Protein AF-A0A661TQT1-F1 (afdb_monomer)

Mean predicted aligned error: 12.18 Å

Solvent-accessible surface area (backbone atoms only — not comparable to full-atom values): 7535 Å² total; per-residue (Å²): 136,82,81,74,80,71,76,73,75,77,73,76,51,72,66,58,52,53,52,52,50,52,53,53,36,49,49,52,26,50,55,35,48,53,51,45,55,54,30,52,76,70,71,40,92,71,76,43,64,62,36,32,54,32,45,42,55,42,46,62,77,39,40,74,59,47,64,73,70,43,56,70,72,59,39,54,52,40,54,52,25,41,69,41,82,50,56,68,38,38,52,54,31,48,51,54,52,48,54,53,36,46,76,69,48,75,65,51,76,66,82,76,64,69,75,82,61,66,55,66,55,48,36,64,73,70,68,70,119

Foldseek 3Di:
DDDPPPPPPPPPPPVVVLLVVLVVLLVQLVVLVVVQVVCVVVVHDDFCVSNLVSLVVSCVSCVVVCCVPDDPVVSVQLVVLSPDRDPVSSVVSSVVVVVVCVVVVSPVPCPVPPPPDVVVVVCVVVVVD

pLDDT: mean 79.5, std 20.75, range [38.97, 97.56]

Sequence (129 aa):
MVDFDSEATIASSAYDIERVQILKKREYFLEAVETYEKNIRKGIESSSHVTGARLMNLFFQLYSMLKRKLKEGDFDALEKRVKSEDYGQHVEAFLKISEFLDELQLTKIDTKKNLGGNLVKRNKAQGWG

Secondary structure (DSSP, 8-state):
-------------HHHHHHHHHHHHHHHHHHHHHHHHHHHHTT----SHHHHHHHHHHHHHHHHHHHHHS-HHHHHHHHHHHT-S-HHHHHHHHHHHHHHHHHTTSS---TT--TTSHHHHHHHHTT--

Radius of gyration: 21.32 Å; Cα contacts (8 Å, |Δi|>4): 68; chains: 1; bounding box: 39×43×69 Å

Nearest PDB structures (foldseek):
  6db1-assembly1_A  TM=4.146E-01  e=2.797E+00  Salmonella enterica subsp. enterica serovar Typhimurium str. LT2
  8gne-assembly1_A  TM=3.369E-01  e=3.144E+00  Homo sapiens

Structure (mmCIF, N/CA/C/O backbone):
data_AF-A0A661TQT1-F1
#
_entry.id   AF-A0A661TQT1-F1
#
loop_
_atom_site.group_PDB
_atom_site.id
_atom_site.type_symbol
_atom_site.label_atom_id
_atom_site.label_alt_id
_atom_site.label_comp_id
_atom_site.label_asym_id
_atom_site.label_entity_id
_atom_site.label_seq_id
_atom_site.pdbx_PDB_ins_code
_atom_site.Cartn_x
_atom_site.Cartn_y
_atom_site.Cartn_z
_atom_site.occupancy
_atom_site.B_iso_or_equiv
_atom_site.auth_seq_id
_atom_site.auth_comp_id
_atom_site.auth_asym_id
_atom_site.auth_atom_id
_atom_site.pdbx_PDB_model_num
ATOM 1 N N . MET A 1 1 ? 7.767 -0.593 -56.534 1.00 42.78 1 MET A N 1
ATOM 2 C CA . MET A 1 1 ? 6.938 -1.192 -55.474 1.00 42.78 1 MET A CA 1
ATOM 3 C C . MET A 1 1 ? 7.842 -1.249 -54.261 1.00 42.78 1 MET A C 1
ATOM 5 O O . MET A 1 1 ? 8.815 -1.983 -54.303 1.00 42.78 1 MET A O 1
ATOM 9 N N . VAL A 1 2 ? 7.677 -0.312 -53.330 1.00 44.47 2 VAL A N 1
ATOM 10 C CA . VAL A 1 2 ? 8.506 -0.252 -52.120 1.00 44.47 2 VAL A CA 1
ATOM 11 C C . VAL A 1 2 ? 7.755 -1.063 -51.082 1.00 44.47 2 VAL A C 1
ATOM 13 O O . VAL A 1 2 ? 6.672 -0.650 -50.666 1.00 44.47 2 VAL A O 1
ATOM 16 N N . ASP A 1 3 ? 8.294 -2.230 -50.749 1.00 40.69 3 ASP A N 1
ATOM 17 C CA . ASP A 1 3 ? 7.823 -3.022 -49.625 1.00 40.69 3 ASP A CA 1
ATOM 18 C C . ASP A 1 3 ? 8.142 -2.230 -48.359 1.00 40.69 3 ASP A C 1
ATOM 20 O O . ASP A 1 3 ? 9.292 -2.089 -47.944 1.00 40.69 3 ASP A O 1
ATOM 24 N N . PHE A 1 4 ? 7.105 -1.622 -47.790 1.00 42.00 4 PHE A N 1
ATOM 25 C CA . PHE A 1 4 ? 7.135 -1.226 -46.396 1.00 42.00 4 PHE A CA 1
ATOM 26 C C . PHE A 1 4 ? 7.166 -2.529 -45.601 1.00 42.00 4 PHE A C 1
ATOM 28 O O . PHE A 1 4 ? 6.125 -3.155 -45.399 1.00 42.00 4 PHE A O 1
ATOM 35 N N . ASP A 1 5 ? 8.360 -2.927 -45.161 1.00 42.81 5 ASP A N 1
ATOM 36 C CA . ASP A 1 5 ? 8.518 -3.736 -43.961 1.00 42.81 5 ASP A CA 1
ATOM 37 C C . ASP A 1 5 ? 7.842 -2.959 -42.833 1.00 42.81 5 ASP A C 1
ATOM 39 O O . ASP A 1 5 ? 8.421 -2.102 -42.163 1.00 42.81 5 ASP A O 1
ATOM 43 N N . SER A 1 6 ? 6.543 -3.205 -42.681 1.00 44.19 6 SER A N 1
ATOM 44 C CA . SER A 1 6 ? 5.812 -2.855 -41.488 1.00 44.19 6 SER A CA 1
ATOM 45 C C . SER A 1 6 ? 6.412 -3.718 -40.389 1.00 44.19 6 SER A C 1
ATOM 47 O O . SER A 1 6 ? 5.947 -4.831 -40.133 1.00 44.19 6 SER A O 1
ATOM 49 N N . GLU A 1 7 ? 7.465 -3.214 -39.749 1.00 44.22 7 GLU A N 1
ATOM 50 C CA . GLU A 1 7 ? 7.734 -3.517 -38.355 1.00 44.22 7 GLU A CA 1
ATOM 51 C C . GLU A 1 7 ? 6.409 -3.288 -37.638 1.00 44.22 7 GLU A C 1
ATOM 53 O O . GLU A 1 7 ? 5.993 -2.155 -37.381 1.00 44.22 7 GLU A O 1
ATOM 58 N N . ALA A 1 8 ? 5.669 -4.380 -37.447 1.00 48.50 8 ALA A N 1
ATOM 59 C CA . ALA A 1 8 ? 4.418 -4.381 -36.737 1.00 48.50 8 ALA A CA 1
ATOM 60 C C . ALA A 1 8 ? 4.753 -3.836 -35.357 1.00 48.50 8 ALA A C 1
ATOM 62 O O . ALA A 1 8 ? 5.321 -4.530 -34.516 1.00 48.50 8 ALA A O 1
ATOM 63 N N . THR A 1 9 ? 4.467 -2.552 -35.156 1.00 47.84 9 THR A N 1
ATOM 64 C CA . THR A 1 9 ? 4.504 -1.929 -33.849 1.00 47.84 9 THR A CA 1
ATOM 65 C C . THR A 1 9 ? 3.438 -2.678 -33.073 1.00 47.84 9 THR A C 1
ATOM 67 O O . THR A 1 9 ? 2.247 -2.426 -33.250 1.00 47.84 9 THR A O 1
ATOM 70 N N . ILE A 1 10 ? 3.848 -3.698 -32.318 1.00 50.81 10 ILE A N 1
ATOM 71 C CA . ILE A 1 10 ? 2.958 -4.446 -31.440 1.00 50.81 10 ILE A CA 1
ATOM 72 C C . ILE A 1 10 ? 2.543 -3.429 -30.385 1.00 50.81 10 ILE A C 1
ATOM 74 O O . ILE A 1 10 ? 3.250 -3.203 -29.407 1.00 50.81 10 ILE A O 1
ATOM 78 N N . ALA A 1 11 ? 1.444 -2.727 -30.652 1.00 49.72 11 ALA A N 1
ATOM 79 C CA . ALA A 1 11 ? 0.847 -1.802 -29.718 1.00 49.72 11 ALA A CA 1
ATOM 80 C C . ALA A 1 11 ? 0.497 -2.617 -28.473 1.00 49.72 11 ALA A C 1
ATOM 82 O O . ALA A 1 11 ? -0.388 -3.474 -28.513 1.00 49.72 11 ALA A O 1
ATOM 83 N N . SER A 1 12 ? 1.246 -2.410 -27.391 1.00 54.75 12 SER A N 1
ATOM 84 C CA . SER A 1 12 ? 0.930 -3.007 -26.099 1.00 54.75 12 SER A CA 1
ATOM 85 C C . SER A 1 12 ? -0.526 -2.692 -25.768 1.00 54.75 12 SER A C 1
ATOM 87 O O . SER A 1 12 ? -0.952 -1.539 -25.877 1.00 54.75 12 SER A O 1
ATOM 89 N N . SER A 1 13 ? -1.301 -3.710 -25.394 1.00 61.69 13 SER A N 1
ATOM 90 C CA . SER A 1 13 ? -2.704 -3.503 -25.052 1.00 61.69 13 SER A CA 1
ATOM 91 C C . SER A 1 13 ? -2.813 -2.551 -23.852 1.00 61.69 13 SER A C 1
ATOM 93 O O . SER A 1 13 ? -1.946 -2.541 -22.975 1.00 61.69 13 SER A O 1
ATOM 95 N N . ALA A 1 14 ? -3.875 -1.740 -23.786 1.00 68.75 14 ALA A N 1
ATOM 96 C CA . ALA A 1 14 ? -4.075 -0.796 -22.678 1.00 68.75 14 ALA A CA 1
ATOM 97 C C . ALA A 1 14 ? -4.038 -1.493 -21.300 1.00 68.75 14 ALA A C 1
ATOM 99 O O . ALA A 1 14 ? -3.520 -0.939 -20.332 1.00 68.75 14 ALA A O 1
ATOM 100 N N . TYR A 1 15 ? -4.498 -2.747 -21.244 1.00 70.25 15 TYR A N 1
ATOM 101 C CA . TYR A 1 15 ? -4.445 -3.601 -20.059 1.00 70.25 15 TYR A CA 1
ATOM 102 C C . TYR A 1 15 ? -3.010 -3.899 -19.590 1.00 70.25 15 TYR A C 1
ATOM 104 O O . TYR A 1 15 ? -2.715 -3.826 -18.396 1.00 70.25 15 TYR A O 1
ATOM 112 N N . ASP A 1 16 ? -2.092 -4.186 -20.516 1.00 73.69 16 ASP A N 1
ATOM 113 C CA . ASP A 1 16 ? -0.689 -4.451 -20.180 1.00 73.69 16 ASP A CA 1
ATOM 114 C C . ASP A 1 16 ? 0.006 -3.190 -19.653 1.00 73.69 16 ASP A C 1
ATOM 116 O O . ASP A 1 16 ? 0.813 -3.264 -18.724 1.00 73.69 16 AS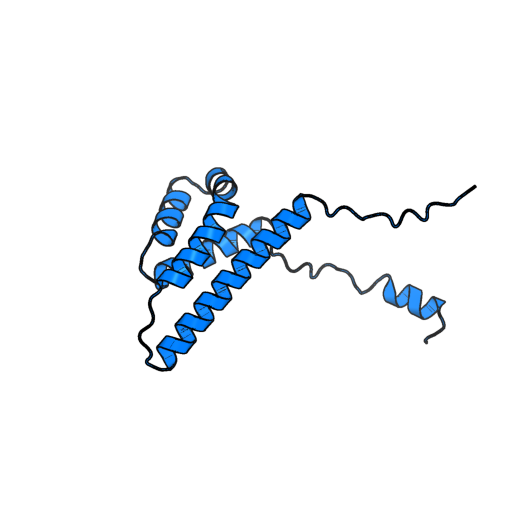P A O 1
ATOM 120 N N . ILE A 1 17 ? -0.348 -2.019 -20.192 1.00 80.75 17 ILE A N 1
ATOM 121 C CA . ILE A 1 17 ? 0.172 -0.726 -19.733 1.00 80.75 17 ILE A CA 1
ATOM 122 C C . ILE A 1 17 ? -0.273 -0.447 -18.293 1.00 80.75 17 ILE A C 1
ATOM 124 O O . ILE A 1 17 ? 0.563 -0.122 -17.448 1.00 80.75 17 ILE A O 1
ATOM 128 N N . GLU A 1 18 ? -1.561 -0.612 -17.985 1.00 82.06 18 GLU A N 1
ATOM 129 C CA . GLU A 1 18 ? -2.083 -0.429 -16.624 1.00 82.06 18 GLU A CA 1
ATOM 130 C C . GLU A 1 18 ? -1.442 -1.406 -15.634 1.00 82.06 18 GLU A C 1
ATOM 132 O O . GLU A 1 18 ? -1.022 -1.008 -14.543 1.00 82.06 18 GLU A O 1
ATOM 137 N N . ARG A 1 19 ? -1.282 -2.675 -16.032 1.00 83.94 19 ARG A N 1
ATOM 138 C CA . ARG A 1 19 ? -0.612 -3.692 -15.215 1.00 83.94 19 ARG A CA 1
ATOM 139 C C . ARG A 1 19 ? 0.829 -3.299 -14.899 1.00 83.94 19 ARG A C 1
ATOM 141 O O . ARG A 1 19 ? 1.229 -3.343 -13.735 1.00 83.94 19 ARG A O 1
ATOM 148 N N . VAL A 1 20 ? 1.604 -2.884 -15.901 1.00 86.31 20 VAL A N 1
ATOM 149 C CA . VAL A 1 20 ? 2.992 -2.430 -15.713 1.00 86.31 20 VAL A CA 1
ATOM 150 C C . VAL A 1 20 ? 3.051 -1.216 -14.786 1.00 86.31 20 VAL A C 1
ATOM 152 O O . VAL A 1 20 ? 3.904 -1.162 -13.900 1.00 86.31 20 VAL A O 1
ATOM 155 N N . GLN A 1 21 ? 2.131 -0.261 -14.928 1.00 88.81 21 GLN A N 1
ATOM 156 C CA . GLN A 1 21 ? 2.073 0.911 -14.052 1.00 88.81 21 GLN A CA 1
ATOM 157 C C . GLN A 1 21 ? 1.786 0.539 -12.593 1.00 88.81 21 GLN A C 1
ATOM 159 O O . GLN A 1 21 ? 2.432 1.078 -11.693 1.00 88.81 21 GLN A O 1
ATOM 164 N N . ILE A 1 22 ? 0.858 -0.388 -12.345 1.00 90.62 22 ILE A N 1
ATOM 165 C CA . ILE A 1 22 ? 0.553 -0.878 -10.994 1.00 90.62 22 ILE A CA 1
ATOM 166 C C . ILE A 1 22 ? 1.782 -1.562 -10.383 1.00 90.62 22 ILE A C 1
ATOM 168 O O . ILE A 1 22 ? 2.154 -1.249 -9.251 1.00 90.62 22 ILE A O 1
ATOM 172 N N . LEU A 1 23 ? 2.453 -2.440 -11.137 1.00 89.19 23 LEU A N 1
ATOM 173 C CA . LEU A 1 23 ? 3.663 -3.131 -10.678 1.00 89.19 23 LEU A CA 1
ATOM 174 C C . LEU A 1 23 ? 4.794 -2.151 -10.349 1.00 89.19 23 LEU A C 1
ATOM 176 O O . LEU A 1 23 ? 5.417 -2.265 -9.297 1.00 89.19 23 LEU A O 1
ATOM 180 N N . LYS A 1 24 ? 4.998 -1.138 -11.192 1.00 91.88 24 LYS A N 1
ATOM 181 C CA . LYS A 1 24 ? 5.994 -0.084 -10.974 1.00 91.88 24 LYS A CA 1
ATOM 182 C C . LYS A 1 24 ? 5.704 0.749 -9.722 1.00 91.88 24 LYS A C 1
ATOM 184 O O . LYS A 1 24 ? 6.602 1.053 -8.946 1.00 91.88 24 LYS A O 1
ATOM 189 N N . LYS A 1 25 ? 4.439 1.105 -9.473 1.00 92.94 25 LYS A N 1
ATOM 190 C CA . LYS A 1 25 ? 4.052 1.815 -8.239 1.00 92.94 25 LYS A CA 1
ATOM 191 C C . LYS A 1 25 ? 4.253 0.950 -6.993 1.00 92.94 25 LYS A C 1
ATOM 193 O O . LYS A 1 25 ? 4.639 1.474 -5.951 1.00 92.94 25 LYS A O 1
ATOM 198 N N . ARG A 1 26 ? 4.017 -0.359 -7.106 1.00 93.62 26 ARG A N 1
ATOM 199 C CA . ARG A 1 26 ? 4.276 -1.333 -6.041 1.00 93.62 26 ARG A CA 1
ATOM 200 C C . ARG A 1 26 ? 5.767 -1.422 -5.714 1.00 93.62 26 ARG A C 1
ATOM 202 O O . ARG A 1 26 ? 6.121 -1.362 -4.543 1.00 93.62 26 ARG A O 1
ATOM 209 N N . GLU A 1 27 ? 6.622 -1.507 -6.728 1.00 93.88 27 GLU A N 1
ATOM 210 C CA . GLU A 1 27 ? 8.083 -1.473 -6.577 1.00 93.88 27 GLU A CA 1
ATOM 211 C C . GLU A 1 27 ? 8.542 -0.207 -5.840 1.00 93.88 27 GLU A C 1
ATOM 213 O O . GLU A 1 27 ? 9.230 -0.306 -4.830 1.00 93.88 27 GLU A O 1
ATOM 218 N N . TYR A 1 28 ? 8.051 0.971 -6.236 1.00 94.75 28 TYR A N 1
ATOM 219 C CA . TYR A 1 28 ? 8.396 2.232 -5.567 1.00 94.75 28 TYR A CA 1
ATOM 220 C C . TYR A 1 28 ? 8.011 2.295 -4.089 1.00 94.75 28 TYR A C 1
ATOM 222 O O . TYR A 1 28 ? 8.677 2.975 -3.308 1.00 94.75 28 TYR A O 1
ATOM 230 N N . PHE A 1 29 ? 6.926 1.631 -3.692 1.00 96.06 29 PHE A N 1
ATOM 231 C CA . PHE A 1 29 ? 6.589 1.513 -2.278 1.00 96.06 29 PHE A CA 1
ATOM 232 C C . PHE A 1 29 ? 7.592 0.615 -1.542 1.00 96.06 29 PHE A C 1
ATOM 234 O O . PHE A 1 29 ? 8.062 0.987 -0.469 1.00 96.06 29 PHE A O 1
ATOM 241 N N . LEU A 1 30 ? 7.959 -0.529 -2.126 1.00 95.62 30 LEU A N 1
ATOM 242 C CA . LEU A 1 30 ? 8.927 -1.455 -1.530 1.00 95.62 30 LEU A CA 1
ATOM 243 C C . LEU A 1 30 ? 10.311 -0.813 -1.375 1.00 95.62 30 LEU A C 1
ATOM 245 O O . LEU A 1 30 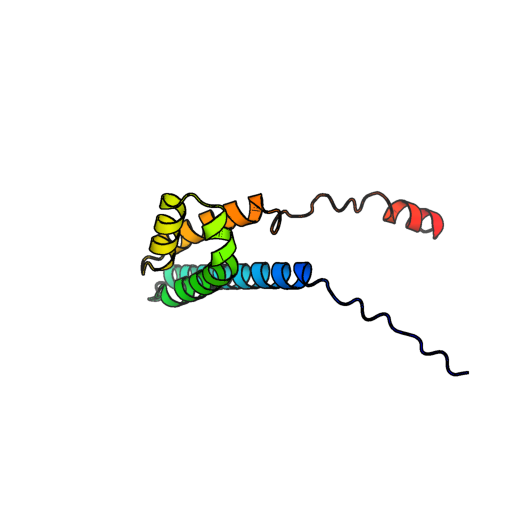? 10.919 -0.934 -0.316 1.00 95.62 30 LEU A O 1
ATOM 249 N N . GLU A 1 31 ? 10.775 -0.054 -2.367 1.00 95.56 31 GLU A N 1
ATOM 250 C CA . GLU A 1 31 ? 12.025 0.713 -2.274 1.00 95.56 31 GLU A CA 1
ATOM 251 C C . GLU A 1 31 ? 11.996 1.742 -1.132 1.00 95.56 31 GLU A C 1
ATOM 253 O O . GLU A 1 31 ? 12.984 1.915 -0.409 1.00 95.56 31 GLU A O 1
ATOM 258 N N . ALA A 1 32 ? 10.861 2.425 -0.941 1.00 94.75 32 ALA A N 1
ATOM 259 C CA . ALA A 1 32 ? 10.684 3.378 0.152 1.00 94.75 32 ALA A CA 1
ATOM 260 C C . ALA A 1 32 ? 10.713 2.682 1.521 1.00 94.75 32 ALA A C 1
ATOM 262 O O . ALA A 1 32 ? 11.398 3.157 2.429 1.00 94.75 32 ALA A O 1
ATOM 263 N N . VAL A 1 33 ? 10.043 1.533 1.646 1.00 95.56 33 VAL A N 1
ATOM 264 C CA . VAL A 1 33 ? 10.078 0.675 2.841 1.00 95.56 33 VAL A CA 1
ATOM 265 C C . VAL A 1 33 ? 11.502 0.219 3.146 1.00 95.56 33 VAL A C 1
ATOM 267 O O . VAL A 1 33 ? 11.981 0.406 4.261 1.00 95.56 33 VAL A O 1
ATOM 270 N N . GLU A 1 34 ? 12.225 -0.313 2.159 1.00 95.06 34 GLU A N 1
ATOM 271 C CA . GLU A 1 34 ? 13.612 -0.736 2.351 1.00 95.06 34 GLU A CA 1
ATOM 272 C C . GLU A 1 34 ? 14.508 0.408 2.821 1.00 95.06 34 GLU A C 1
ATOM 274 O O . GLU A 1 34 ? 15.372 0.215 3.675 1.00 95.06 34 GLU A O 1
ATOM 279 N N . THR A 1 35 ? 14.331 1.594 2.240 1.00 94.25 35 THR A N 1
ATOM 280 C CA . THR A 1 35 ? 15.110 2.782 2.593 1.00 94.25 35 THR A CA 1
ATOM 281 C C . THR A 1 35 ? 14.817 3.215 4.026 1.00 94.25 35 THR A C 1
ATOM 283 O O . THR A 1 35 ? 15.751 3.461 4.790 1.00 94.25 35 THR A O 1
ATOM 286 N N . TYR A 1 36 ? 13.538 3.242 4.406 1.00 94.06 36 TYR A N 1
ATOM 287 C CA . TYR A 1 36 ? 13.097 3.536 5.766 1.00 94.06 36 TYR A CA 1
ATOM 288 C C . TYR A 1 36 ? 13.722 2.561 6.774 1.00 94.06 36 TYR A C 1
ATOM 290 O O . TYR A 1 36 ? 14.427 2.980 7.690 1.00 94.06 36 TYR A O 1
ATOM 298 N N . GLU A 1 37 ? 13.577 1.255 6.547 1.00 93.69 37 GLU A N 1
ATOM 299 C CA . GLU A 1 37 ? 14.137 0.201 7.402 1.00 93.69 37 GLU A CA 1
ATOM 300 C C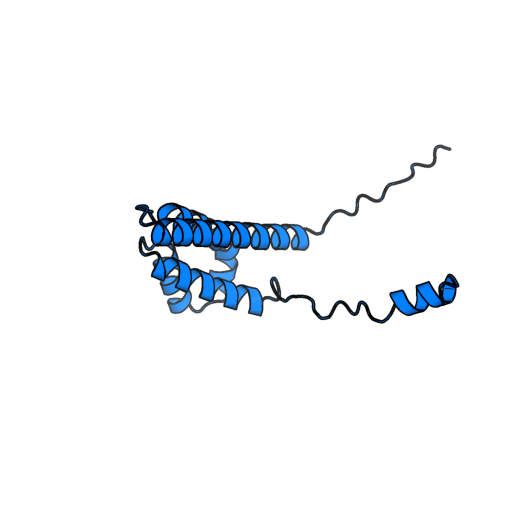 . GLU A 1 37 ? 15.666 0.280 7.514 1.00 93.69 37 GLU A C 1
ATOM 302 O O . GLU A 1 37 ? 16.234 0.133 8.599 1.00 93.69 37 GLU A O 1
ATOM 307 N N . LYS A 1 38 ? 16.363 0.544 6.400 1.00 95.19 38 LYS A N 1
ATOM 308 C CA . LYS A 1 38 ? 17.824 0.721 6.386 1.00 95.19 38 LYS A CA 1
ATOM 309 C C . LYS A 1 38 ? 18.253 1.912 7.244 1.00 95.19 38 LYS A C 1
ATOM 311 O O . LYS A 1 38 ? 19.256 1.799 7.946 1.00 95.19 38 LYS A O 1
ATOM 316 N N . ASN A 1 39 ? 17.525 3.027 7.200 1.00 94.19 39 ASN A N 1
ATOM 317 C CA . ASN A 1 39 ? 17.828 4.212 8.003 1.00 94.19 39 ASN A CA 1
ATOM 318 C C . ASN A 1 39 ? 17.590 3.959 9.493 1.00 94.19 39 ASN A C 1
ATOM 320 O O . ASN A 1 39 ? 18.490 4.207 10.295 1.00 94.19 39 ASN A O 1
ATOM 324 N N . ILE A 1 40 ? 16.447 3.365 9.848 1.00 93.88 40 ILE A N 1
ATOM 325 C CA . ILE A 1 40 ? 16.121 3.013 11.236 1.00 93.88 40 ILE A CA 1
ATOM 326 C C . ILE A 1 40 ? 17.183 2.079 11.832 1.00 93.88 40 ILE A C 1
ATOM 328 O O . ILE A 1 40 ? 17.687 2.334 12.923 1.00 93.88 40 ILE A O 1
ATOM 332 N N . ARG A 1 41 ? 17.619 1.048 11.095 1.00 94.88 41 ARG A N 1
ATOM 333 C CA . ARG A 1 41 ? 18.687 0.131 1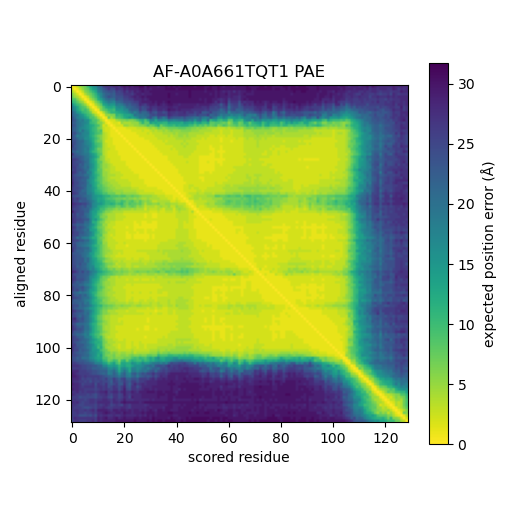1.549 1.00 94.88 41 ARG A CA 1
ATOM 334 C C . ARG A 1 41 ? 20.044 0.806 11.735 1.00 94.88 41 ARG A C 1
ATOM 336 O O . ARG A 1 41 ? 20.858 0.324 12.515 1.00 94.88 41 ARG A O 1
ATOM 343 N N . LYS A 1 42 ? 20.300 1.899 11.017 1.00 95.62 42 LYS A N 1
ATOM 344 C CA . LYS A 1 42 ? 21.513 2.715 11.161 1.00 95.62 42 LYS A CA 1
ATOM 345 C C . LYS A 1 42 ? 21.386 3.775 12.262 1.00 95.62 42 LYS A C 1
ATOM 347 O O . LYS A 1 42 ? 22.329 4.534 12.454 1.00 95.62 42 LYS A O 1
ATOM 352 N N . GLY A 1 43 ? 20.247 3.845 12.956 1.00 92.38 43 GLY A N 1
ATOM 353 C CA . GLY A 1 43 ? 19.965 4.884 13.948 1.00 92.38 43 GLY A CA 1
ATOM 354 C C . GLY A 1 43 ? 19.770 6.273 13.334 1.00 92.38 43 GLY A C 1
ATOM 355 O O . GLY A 1 43 ? 19.933 7.271 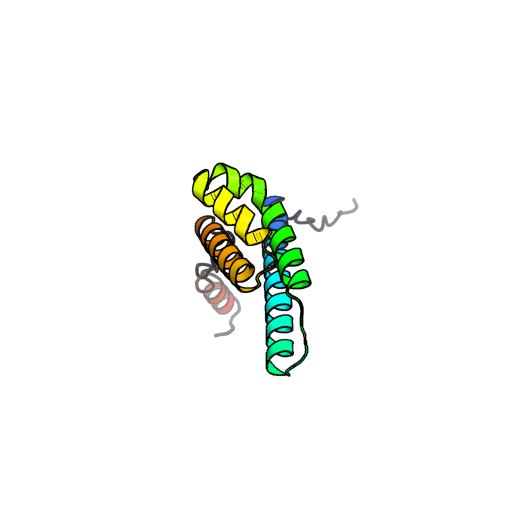14.025 1.00 92.38 43 GLY A O 1
ATOM 356 N N . ILE A 1 44 ? 19.464 6.349 12.036 1.00 92.44 44 ILE A N 1
ATOM 357 C CA . ILE A 1 44 ? 19.177 7.605 11.344 1.00 92.44 44 ILE A CA 1
ATOM 358 C C . ILE A 1 44 ? 17.696 7.913 11.548 1.00 92.44 44 ILE A C 1
ATOM 360 O O . ILE A 1 44 ? 16.841 7.097 11.192 1.00 92.44 44 ILE A O 1
ATOM 364 N N . GLU A 1 45 ? 17.391 9.096 12.085 1.00 87.69 45 GLU A N 1
ATOM 365 C CA . GLU A 1 45 ? 16.015 9.588 12.147 1.00 87.69 45 GLU A CA 1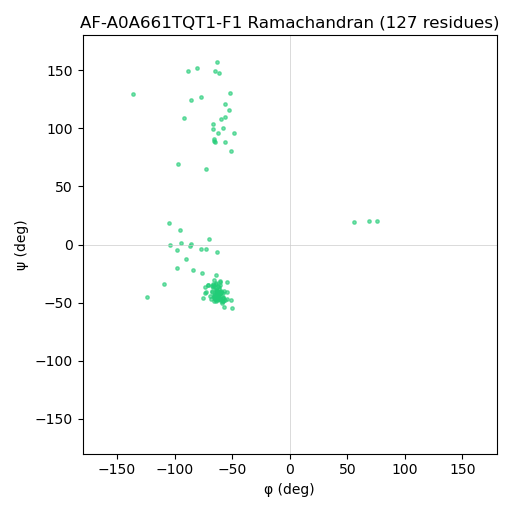
ATOM 366 C C . GLU A 1 45 ? 15.415 9.617 10.738 1.00 87.69 45 GLU A C 1
ATOM 368 O O . GLU A 1 45 ? 15.941 10.247 9.819 1.00 87.69 45 GLU A O 1
ATOM 373 N N . SER A 1 46 ? 14.316 8.890 10.554 1.00 88.75 46 SER A N 1
ATOM 374 C CA . SER A 1 46 ? 13.672 8.726 9.257 1.00 88.75 46 SER A CA 1
ATOM 375 C C . SER A 1 46 ? 12.167 8.860 9.418 1.00 88.75 46 SER A C 1
ATOM 377 O O . SER A 1 46 ? 11.562 8.194 10.255 1.00 88.75 46 SER A O 1
ATOM 379 N N . SER A 1 47 ? 11.554 9.706 8.592 1.00 88.38 47 SER A N 1
ATOM 380 C CA . SER A 1 47 ? 10.100 9.868 8.544 1.00 88.38 47 SER A CA 1
ATOM 381 C C . SER A 1 47 ? 9.454 8.880 7.566 1.00 88.38 47 SER A C 1
ATOM 383 O O . SER A 1 47 ? 10.044 8.508 6.548 1.00 88.38 47 SER A O 1
ATOM 385 N N . SER A 1 48 ? 8.217 8.480 7.860 1.00 91.88 48 SER A N 1
ATOM 386 C CA . SER A 1 48 ? 7.365 7.635 7.016 1.00 91.88 48 SER A CA 1
ATOM 387 C C . SER A 1 48 ? 6.737 8.387 5.831 1.00 91.88 48 SER A C 1
ATOM 389 O O . SER A 1 48 ? 6.082 7.759 5.000 1.00 91.88 48 SER A O 1
ATOM 391 N N . HIS A 1 49 ? 6.931 9.710 5.699 1.00 92.06 49 HIS A N 1
ATOM 392 C CA . HIS A 1 49 ? 6.267 10.522 4.663 1.00 92.06 49 HIS A CA 1
ATOM 393 C C . HIS A 1 49 ? 6.476 9.991 3.241 1.00 92.06 49 HIS A C 1
ATOM 395 O O . HIS A 1 49 ? 5.537 9.973 2.445 1.00 92.06 49 HIS A O 1
ATOM 401 N N . VAL A 1 50 ? 7.692 9.540 2.911 1.00 93.00 50 VAL A N 1
ATOM 402 C CA . VAL A 1 50 ? 7.987 8.992 1.578 1.00 93.00 50 VAL A CA 1
ATOM 403 C C . VAL A 1 50 ? 7.211 7.695 1.355 1.00 93.00 50 VAL A C 1
ATOM 405 O O . VAL A 1 50 ? 6.573 7.542 0.314 1.00 93.00 50 VAL A O 1
ATOM 408 N N . THR A 1 51 ? 7.204 6.797 2.340 1.00 94.81 51 THR A N 1
ATOM 409 C CA . THR A 1 51 ? 6.436 5.544 2.313 1.00 94.81 51 THR A CA 1
ATOM 410 C C . THR A 1 51 ? 4.944 5.819 2.115 1.00 94.81 51 THR A C 1
ATOM 412 O O . THR A 1 51 ? 4.336 5.275 1.190 1.00 94.81 51 THR A O 1
ATOM 415 N N . GLY A 1 52 ? 4.378 6.752 2.885 1.00 95.12 52 GLY A N 1
ATOM 416 C CA . GLY A 1 52 ? 2.980 7.172 2.766 1.00 95.12 52 GLY A CA 1
ATOM 417 C C . GLY A 1 52 ? 2.649 7.775 1.399 1.00 95.12 52 GLY A C 1
ATOM 418 O O . GLY A 1 52 ? 1.649 7.408 0.785 1.00 95.12 52 GLY A O 1
ATOM 419 N N . ALA A 1 53 ? 3.512 8.640 0.859 1.00 95.62 53 ALA A N 1
ATOM 420 C CA . ALA A 1 53 ? 3.320 9.237 -0.464 1.00 95.62 53 ALA A CA 1
ATOM 421 C C . ALA A 1 53 ? 3.325 8.187 -1.591 1.00 95.62 53 ALA A C 1
ATOM 423 O O . ALA A 1 53 ? 2.500 8.247 -2.509 1.00 95.62 53 ALA A O 1
ATOM 424 N N . ARG A 1 54 ? 4.227 7.196 -1.528 1.00 96.75 54 ARG A N 1
ATOM 425 C CA . ARG A 1 54 ? 4.269 6.093 -2.504 1.00 96.75 54 ARG A CA 1
ATOM 426 C C . ARG A 1 54 ? 3.044 5.189 -2.386 1.00 96.75 54 ARG A C 1
ATOM 428 O O . ARG A 1 54 ? 2.468 4.828 -3.413 1.00 96.75 54 ARG A O 1
ATOM 435 N N . LEU A 1 55 ? 2.602 4.900 -1.163 1.00 97.56 55 LEU A N 1
ATOM 436 C CA . LEU A 1 55 ? 1.389 4.126 -0.910 1.00 97.56 55 LEU A CA 1
ATOM 437 C C . LEU A 1 55 ? 0.136 4.829 -1.435 1.00 97.56 55 LEU A C 1
ATOM 439 O O . LEU A 1 55 ? -0.655 4.210 -2.142 1.00 97.56 55 LEU A O 1
ATOM 443 N N . MET A 1 56 ? -0.028 6.124 -1.149 1.00 96.75 56 MET A N 1
ATOM 444 C CA . MET A 1 56 ? -1.146 6.928 -1.656 1.00 96.75 56 MET A CA 1
ATOM 445 C C . MET A 1 56 ? -1.206 6.918 -3.184 1.00 96.75 56 MET A C 1
ATOM 447 O O . MET A 1 56 ? -2.283 6.791 -3.762 1.00 96.75 56 MET A O 1
ATOM 451 N N . ASN A 1 57 ? -0.056 6.993 -3.855 1.00 96.56 57 ASN A N 1
ATOM 452 C CA . ASN A 1 57 ? 0.002 6.941 -5.314 1.00 96.56 57 ASN A CA 1
ATOM 453 C C . ASN A 1 57 ? -0.481 5.585 -5.871 1.00 96.56 57 ASN A C 1
ATOM 455 O O . ASN A 1 57 ? -1.217 5.543 -6.863 1.00 96.56 57 ASN A O 1
ATOM 459 N N . LEU A 1 58 ? -0.104 4.475 -5.225 1.00 95.94 58 LEU A N 1
ATOM 460 C CA . LEU A 1 58 ? -0.626 3.147 -5.555 1.00 95.94 58 LEU A CA 1
ATOM 461 C C . LEU A 1 58 ? -2.134 3.057 -5.272 1.00 95.94 58 LEU A C 1
ATOM 463 O O . LEU A 1 58 ? -2.891 2.619 -6.135 1.00 95.94 58 LEU A O 1
ATOM 467 N N . PHE A 1 59 ? -2.580 3.521 -4.105 1.00 97.06 59 PHE A N 1
ATOM 468 C CA . PHE A 1 59 ? -3.990 3.525 -3.720 1.00 97.06 59 PHE A CA 1
ATOM 469 C C . PHE A 1 59 ? -4.857 4.303 -4.715 1.00 97.06 59 PHE A C 1
ATOM 471 O O . PHE A 1 59 ? -5.869 3.777 -5.170 1.00 97.06 59 PHE A O 1
ATOM 478 N N . PHE A 1 60 ? -4.449 5.504 -5.137 1.00 96.12 60 PHE A N 1
ATOM 479 C CA . PHE A 1 60 ? -5.208 6.286 -6.117 1.00 96.12 60 PHE A CA 1
ATOM 480 C C . PHE A 1 60 ? -5.299 5.613 -7.484 1.00 96.12 60 PHE A C 1
ATOM 482 O O . PHE A 1 60 ? -6.350 5.684 -8.118 1.00 96.12 60 PHE A O 1
ATOM 489 N N . GLN A 1 61 ? -4.256 4.891 -7.909 1.00 93.75 61 GLN A N 1
ATOM 490 C CA . GLN A 1 61 ? -4.322 4.083 -9.131 1.00 93.75 61 GLN A CA 1
ATOM 491 C C . GLN A 1 61 ? -5.409 3.003 -9.045 1.00 93.75 61 GLN A C 1
ATOM 493 O O . GLN A 1 61 ? -6.043 2.669 -10.043 1.00 93.75 61 GLN A O 1
ATOM 498 N N . LEU A 1 62 ? -5.621 2.453 -7.849 1.00 94.25 62 LEU A N 1
ATOM 499 C CA . LEU A 1 62 ? -6.548 1.355 -7.598 1.00 94.25 62 LEU A CA 1
ATOM 500 C C . LEU A 1 62 ? -7.908 1.822 -7.056 1.00 94.25 62 LEU A C 1
ATOM 502 O O . LEU A 1 62 ? -8.810 0.997 -6.925 1.00 94.25 62 LEU A O 1
ATOM 506 N N . TYR A 1 63 ? -8.087 3.118 -6.775 1.00 94.81 63 TYR A N 1
ATOM 507 C CA . TYR A 1 63 ? -9.196 3.669 -5.982 1.00 94.81 63 TYR A CA 1
ATOM 508 C C . TYR A 1 63 ? -10.562 3.170 -6.447 1.00 94.81 63 TYR A C 1
ATOM 510 O O . TYR A 1 63 ? -11.324 2.580 -5.684 1.00 94.81 63 TYR A O 1
ATOM 518 N N . SER A 1 64 ? -10.851 3.348 -7.736 1.00 92.50 64 SER A N 1
ATOM 519 C CA . SER A 1 64 ? -12.139 2.966 -8.316 1.00 92.50 64 SER A CA 1
ATOM 520 C C . SER A 1 64 ? -12.367 1.454 -8.305 1.00 92.50 64 SER A C 1
ATOM 522 O O . SER A 1 64 ? -13.509 1.006 -8.227 1.00 92.50 64 SER A O 1
ATOM 524 N N . MET A 1 65 ? -11.304 0.651 -8.395 1.00 92.00 65 MET A N 1
ATOM 525 C CA . MET A 1 65 ? -11.410 -0.807 -8.328 1.00 92.00 65 MET A CA 1
ATOM 526 C C . MET A 1 65 ? -11.655 -1.271 -6.894 1.00 92.00 65 MET A C 1
ATOM 528 O O . MET A 1 65 ? -12.579 -2.048 -6.670 1.00 92.00 65 MET A O 1
ATOM 532 N N . LEU A 1 66 ? -10.893 -0.736 -5.938 1.00 94.62 66 LEU A N 1
ATOM 533 C CA . LEU A 1 66 ? -11.047 -1.005 -4.509 1.00 94.62 66 LEU A CA 1
ATOM 534 C C . LEU A 1 66 ? -12.454 -0.630 -4.035 1.00 94.62 66 LEU A C 1
ATOM 536 O O . LEU A 1 66 ? -13.143 -1.466 -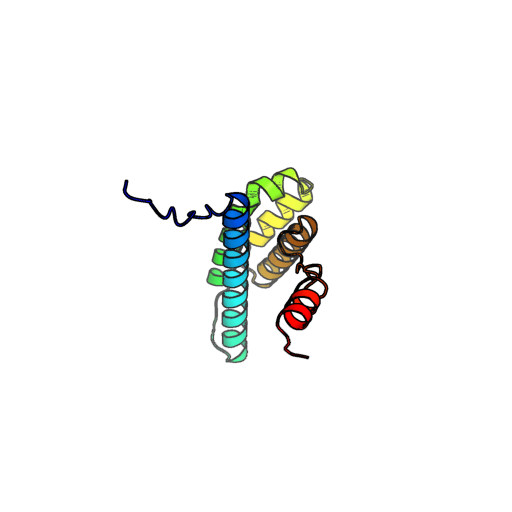3.460 1.00 94.62 66 LEU A O 1
ATOM 540 N N . LYS A 1 67 ? -12.932 0.573 -4.378 1.00 94.88 67 LYS A N 1
ATOM 541 C CA . LYS A 1 67 ? -14.259 1.071 -3.983 1.00 94.88 67 LYS A CA 1
ATOM 542 C C . LYS A 1 67 ? -15.420 0.217 -4.501 1.00 94.88 67 LYS A C 1
ATOM 544 O O . LYS A 1 67 ? -16.456 0.136 -3.858 1.00 94.88 67 LYS A O 1
ATOM 549 N N . ARG A 1 68 ? -15.272 -0.415 -5.671 1.00 92.12 68 ARG A N 1
ATOM 550 C CA . ARG A 1 68 ? -16.311 -1.287 -6.252 1.00 92.12 68 ARG A CA 1
ATOM 551 C C . ARG A 1 68 ? -16.289 -2.716 -5.715 1.00 92.12 68 ARG A C 1
ATOM 553 O O . ARG A 1 68 ? -17.265 -3.436 -5.904 1.00 92.12 68 ARG A O 1
ATOM 560 N N . LYS A 1 69 ? -15.155 -3.166 -5.178 1.00 90.81 69 LYS A N 1
ATOM 561 C CA . LYS A 1 69 ? -14.910 -4.580 -4.856 1.00 90.81 69 LYS A CA 1
ATOM 562 C C . LYS A 1 69 ? -14.879 -4.854 -3.361 1.00 90.81 69 LYS A C 1
ATOM 564 O O . LYS A 1 69 ? -15.300 -5.929 -2.948 1.00 90.81 69 LYS A O 1
ATOM 569 N N . LEU A 1 70 ? -14.387 -3.908 -2.570 1.00 92.31 70 LEU A N 1
ATOM 570 C CA . LEU A 1 70 ? -14.385 -4.009 -1.119 1.00 92.31 70 LEU A CA 1
ATOM 571 C C . LEU A 1 70 ? -15.756 -3.626 -0.558 1.00 92.31 70 LEU A C 1
ATOM 573 O O . LEU A 1 70 ? -16.483 -2.826 -1.148 1.00 92.31 70 LEU A O 1
ATOM 577 N N . LYS A 1 71 ? -16.100 -4.191 0.602 1.00 92.75 71 LYS A N 1
ATOM 578 C CA . LYS A 1 71 ? -17.241 -3.711 1.388 1.00 92.75 71 LYS A CA 1
ATOM 579 C C . LYS A 1 71 ? -16.943 -2.290 1.863 1.00 92.75 71 LYS A C 1
ATOM 581 O O . LYS A 1 71 ? -15.787 -1.972 2.128 1.00 92.75 71 LYS A O 1
ATOM 586 N N . GLU A 1 72 ? -17.976 -1.468 2.020 1.00 87.31 72 GLU A N 1
ATOM 587 C CA . GLU A 1 72 ? -17.835 -0.053 2.399 1.00 87.31 72 GLU A CA 1
ATOM 588 C C . GLU A 1 72 ? -16.957 0.134 3.650 1.00 87.31 72 GLU A C 1
ATOM 590 O O . GLU A 1 72 ? -15.961 0.849 3.598 1.00 87.31 72 GLU A O 1
ATOM 595 N N . GLY A 1 73 ? -17.204 -0.636 4.718 1.00 92.75 73 GLY A N 1
ATOM 596 C CA . GLY A 1 73 ? -16.379 -0.575 5.932 1.00 92.75 73 GLY A CA 1
ATOM 597 C C . GLY A 1 73 ? -14.916 -1.009 5.744 1.00 92.75 73 GLY A C 1
ATOM 598 O O . GLY A 1 73 ? -14.025 -0.449 6.382 1.00 92.75 73 GLY A O 1
ATOM 599 N N . ASP A 1 74 ? -14.643 -1.966 4.852 1.00 93.75 74 ASP A N 1
ATOM 600 C CA . ASP A 1 74 ? -13.271 -2.405 4.553 1.00 93.75 74 ASP A CA 1
ATOM 601 C C . ASP A 1 74 ? -12.524 -1.353 3.721 1.00 93.75 74 ASP A C 1
ATOM 603 O O . ASP A 1 74 ? -11.324 -1.138 3.911 1.00 93.75 74 ASP A O 1
ATOM 607 N N . PHE A 1 75 ? -13.238 -0.687 2.809 1.00 96.12 75 PHE A N 1
ATOM 608 C CA . PHE A 1 75 ? -12.706 0.406 2.006 1.00 96.12 75 PHE A CA 1
ATOM 609 C C . PHE A 1 75 ? -12.350 1.616 2.876 1.00 96.12 75 PHE A C 1
ATOM 611 O O . PHE A 1 75 ? -11.225 2.108 2.791 1.00 96.12 75 PHE A O 1
ATOM 618 N N . ASP A 1 76 ? -13.257 2.046 3.754 1.00 96.81 76 ASP A N 1
ATOM 619 C CA . ASP A 1 76 ? -13.030 3.187 4.647 1.00 96.81 76 ASP A CA 1
ATOM 620 C C . ASP A 1 76 ? -11.871 2.920 5.613 1.00 96.81 76 ASP A C 1
ATOM 622 O O . ASP A 1 76 ? -11.020 3.785 5.849 1.00 96.81 76 ASP A O 1
ATOM 626 N N . ALA A 1 77 ? -11.787 1.692 6.138 1.00 96.75 77 ALA A N 1
ATOM 627 C CA . ALA A 1 77 ? -10.664 1.270 6.962 1.00 96.75 77 ALA A CA 1
ATOM 628 C C . ALA A 1 77 ? -9.345 1.343 6.180 1.00 96.75 77 ALA A C 1
ATOM 630 O O . ALA A 1 77 ? -8.365 1.888 6.686 1.00 96.75 77 ALA A O 1
ATOM 631 N N . LEU A 1 78 ? -9.309 0.836 4.943 1.00 97.38 78 LEU A N 1
ATOM 632 C CA . LEU A 1 78 ? -8.127 0.920 4.086 1.00 97.38 78 LEU A CA 1
ATOM 633 C C . LEU A 1 78 ? -7.733 2.375 3.800 1.00 97.38 78 LEU A C 1
ATOM 635 O O . LEU A 1 78 ? -6.564 2.726 3.949 1.00 97.38 78 LEU A O 1
ATOM 639 N N . GLU A 1 79 ? -8.688 3.230 3.436 1.00 97.19 79 GLU A N 1
ATOM 640 C CA . GLU A 1 79 ? -8.432 4.642 3.152 1.00 97.19 79 GLU A CA 1
ATOM 641 C C . GLU A 1 79 ? -7.853 5.369 4.375 1.00 97.19 79 GLU A C 1
ATOM 643 O O . GLU A 1 79 ? -6.890 6.131 4.247 1.00 97.19 79 GLU A O 1
ATOM 648 N N . LYS A 1 80 ? -8.375 5.086 5.574 1.00 97.25 80 LYS A N 1
ATOM 649 C CA . LYS A 1 80 ? -7.842 5.632 6.828 1.00 97.25 80 LYS A CA 1
ATOM 650 C C . LYS A 1 80 ? -6.400 5.189 7.075 1.00 97.25 80 LYS A C 1
ATOM 652 O O . LYS A 1 80 ? -5.572 6.022 7.434 1.00 97.25 80 LYS A O 1
ATOM 657 N N . ARG A 1 81 ? -6.085 3.907 6.860 1.00 96.88 81 ARG A N 1
ATOM 658 C CA . ARG A 1 81 ? -4.718 3.380 7.021 1.00 96.88 81 ARG A CA 1
ATOM 659 C C . ARG A 1 81 ? -3.736 4.026 6.043 1.00 96.88 81 ARG A C 1
ATOM 661 O O . ARG A 1 81 ? -2.648 4.424 6.445 1.00 96.88 81 ARG A O 1
ATOM 668 N N . VAL A 1 82 ? -4.135 4.188 4.778 1.00 96.69 82 VAL A N 1
ATOM 669 C CA . VAL A 1 82 ? -3.314 4.831 3.734 1.00 96.69 82 VAL A CA 1
ATOM 670 C C . VAL A 1 82 ? -2.986 6.289 4.081 1.00 96.69 82 VAL A C 1
ATOM 672 O O . VAL A 1 82 ? -1.886 6.750 3.787 1.00 96.69 82 VAL A O 1
ATOM 675 N N . LYS A 1 83 ? -3.922 7.009 4.710 1.00 95.62 83 LYS A N 1
ATOM 676 C CA . LYS A 1 83 ? -3.760 8.416 5.121 1.00 95.62 83 LYS A CA 1
ATOM 677 C C . LYS A 1 83 ? -3.112 8.599 6.498 1.00 95.62 83 LYS A C 1
ATOM 679 O O . LYS A 1 83 ? -2.940 9.735 6.927 1.00 95.62 83 LYS A O 1
ATOM 684 N N . SER A 1 84 ? -2.791 7.513 7.198 1.00 95.12 84 SER A N 1
ATOM 685 C CA . SER A 1 84 ? -2.109 7.574 8.491 1.00 95.12 84 SER A CA 1
ATOM 686 C C . SER A 1 84 ? -0.710 8.184 8.351 1.00 95.12 84 SER A C 1
ATOM 688 O O . SER A 1 84 ? -0.105 8.122 7.285 1.00 95.12 84 SER A O 1
ATOM 690 N N . GLU A 1 85 ? -0.162 8.733 9.431 1.00 91.81 85 GLU A N 1
ATOM 691 C CA . GLU A 1 85 ? 1.265 9.085 9.519 1.00 91.81 85 GLU A CA 1
ATOM 692 C C . GLU A 1 85 ? 2.106 7.922 10.075 1.00 91.81 85 GLU A C 1
ATOM 694 O O . GLU A 1 85 ? 3.333 7.915 9.974 1.00 91.81 85 GLU A O 1
ATOM 699 N N . ASP A 1 86 ? 1.445 6.904 10.624 1.00 93.56 86 ASP A N 1
ATOM 700 C CA . ASP A 1 86 ? 2.089 5.726 11.191 1.00 93.56 86 ASP A CA 1
ATOM 701 C C . ASP A 1 86 ? 2.577 4.758 10.103 1.00 93.56 86 ASP A C 1
ATOM 703 O O . ASP A 1 86 ? 1.810 4.308 9.247 1.00 93.56 86 ASP A O 1
ATOM 707 N N . TYR A 1 87 ? 3.861 4.400 10.174 1.00 93.75 87 TYR A N 1
ATOM 708 C CA . TYR A 1 87 ? 4.494 3.466 9.243 1.00 93.75 87 TYR A CA 1
ATOM 709 C C . TYR A 1 87 ? 3.860 2.067 9.290 1.00 93.75 87 TYR A C 1
ATOM 711 O O . TYR A 1 87 ? 3.665 1.446 8.244 1.00 93.75 87 TYR A O 1
ATOM 719 N N . GLY A 1 88 ? 3.481 1.581 10.477 1.00 94.19 88 GLY A N 1
ATOM 720 C CA . GLY A 1 88 ? 2.809 0.289 10.629 1.00 94.19 88 GLY A CA 1
ATOM 721 C C . GLY A 1 88 ? 1.484 0.244 9.867 1.00 94.19 88 GLY A C 1
ATOM 722 O O . GL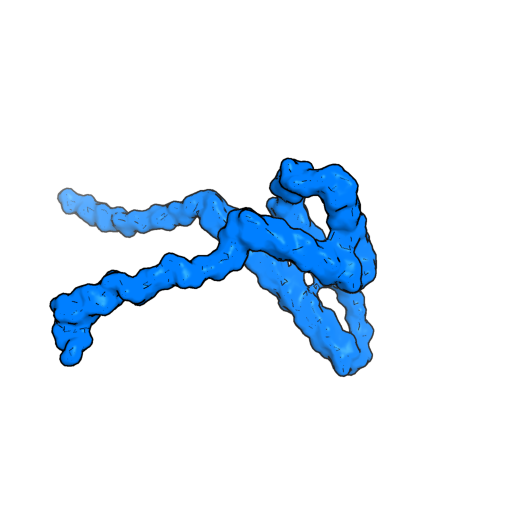Y A 1 88 ? 1.220 -0.707 9.130 1.00 94.19 88 GLY A O 1
ATOM 723 N N . GLN A 1 89 ? 0.697 1.320 9.940 1.00 96.88 89 GLN A N 1
ATOM 724 C CA . GLN A 1 89 ? -0.542 1.461 9.170 1.00 96.88 89 GLN A CA 1
ATOM 725 C C . GLN A 1 89 ? -0.298 1.452 7.651 1.00 96.88 89 GLN A C 1
ATOM 727 O O . GLN A 1 89 ? -1.103 0.882 6.911 1.00 96.88 89 GLN A O 1
ATOM 732 N N . HIS A 1 90 ? 0.813 2.023 7.166 1.00 95.69 90 HIS A N 1
ATOM 733 C CA . HIS A 1 90 ? 1.172 1.950 5.741 1.00 95.69 90 HIS A CA 1
ATOM 734 C C . HIS A 1 90 ? 1.462 0.517 5.298 1.00 95.69 90 HIS A C 1
ATOM 736 O O . HIS A 1 90 ? 1.014 0.102 4.227 1.00 95.69 90 HIS A O 1
ATOM 742 N N . VAL A 1 91 ? 2.184 -0.247 6.118 1.00 95.38 91 VAL A N 1
ATOM 743 C CA . VAL A 1 91 ? 2.495 -1.653 5.832 1.00 95.38 91 VAL A CA 1
ATOM 744 C C . VAL A 1 91 ? 1.218 -2.495 5.818 1.00 95.38 91 VAL A C 1
ATOM 746 O O . VAL A 1 91 ? 0.993 -3.233 4.859 1.00 95.38 91 VAL A O 1
ATOM 749 N N . GLU A 1 92 ? 0.337 -2.343 6.810 1.00 95.88 92 GLU A N 1
ATOM 750 C CA . GLU A 1 92 ? -0.957 -3.042 6.843 1.00 95.88 92 GLU A CA 1
ATOM 751 C C . GLU A 1 92 ? -1.821 -2.732 5.613 1.00 95.88 92 GLU A C 1
ATOM 753 O O . GLU A 1 92 ? -2.379 -3.635 4.984 1.00 95.88 92 GLU A O 1
ATOM 758 N N . ALA A 1 93 ? -1.916 -1.455 5.234 1.00 97.00 93 ALA A N 1
ATOM 759 C CA . ALA A 1 93 ? -2.640 -1.041 4.037 1.00 97.00 93 ALA A CA 1
ATOM 760 C C . ALA A 1 93 ? -2.044 -1.655 2.765 1.00 97.00 93 ALA A C 1
ATOM 762 O O . ALA A 1 93 ? -2.782 -2.134 1.902 1.00 97.00 93 ALA A O 1
ATOM 763 N N . PHE A 1 94 ? -0.716 -1.677 2.648 1.00 96.56 94 PHE A N 1
ATOM 764 C CA . PH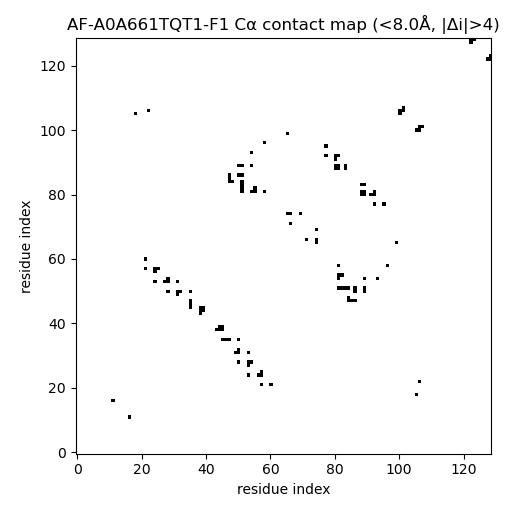E A 1 94 ? -0.038 -2.279 1.507 1.00 96.56 94 PHE A CA 1
ATOM 765 C C . PHE A 1 94 ? -0.274 -3.790 1.406 1.00 96.56 94 PHE A C 1
ATOM 767 O O . PHE A 1 94 ? -0.475 -4.300 0.300 1.00 96.56 94 PHE A O 1
ATOM 774 N N . LEU A 1 95 ? -0.287 -4.507 2.533 1.00 94.75 95 LEU A N 1
ATOM 775 C CA . LEU A 1 95 ? -0.625 -5.932 2.562 1.00 94.75 95 LEU A CA 1
ATOM 776 C C . LEU A 1 95 ? -2.052 -6.158 2.059 1.00 94.75 95 LEU A C 1
ATOM 778 O O . LEU A 1 95 ? -2.259 -6.987 1.176 1.00 94.75 95 LEU A O 1
ATOM 782 N N . LYS A 1 96 ? -3.014 -5.343 2.507 1.00 94.25 96 LYS A N 1
ATOM 783 C CA . LYS A 1 96 ? -4.402 -5.436 2.035 1.00 94.25 96 LYS A CA 1
ATOM 784 C C . LYS A 1 96 ? -4.545 -5.141 0.541 1.00 94.25 96 LYS A C 1
ATOM 786 O O . LYS A 1 96 ? -5.289 -5.823 -0.159 1.00 94.25 96 LYS A O 1
ATOM 791 N N . ILE A 1 97 ? -3.815 -4.146 0.036 1.00 94.44 97 ILE A N 1
ATOM 792 C CA . ILE A 1 97 ? -3.751 -3.859 -1.403 1.00 94.44 97 ILE A CA 1
ATOM 793 C C . ILE A 1 97 ? -3.116 -5.033 -2.161 1.00 94.44 97 ILE A C 1
ATOM 795 O O . ILE A 1 97 ? -3.573 -5.372 -3.248 1.00 94.44 97 ILE A O 1
ATOM 799 N N . SER A 1 98 ? -2.088 -5.670 -1.602 1.00 91.62 98 SER A N 1
ATOM 800 C CA . SER A 1 98 ? -1.426 -6.817 -2.231 1.00 91.62 98 SER A CA 1
ATOM 801 C C . SER A 1 98 ? -2.354 -8.028 -2.331 1.00 91.62 98 SER A C 1
ATOM 803 O O . SER A 1 98 ? -2.451 -8.604 -3.410 1.00 91.62 98 SER A O 1
ATOM 805 N N . GLU A 1 99 ? -3.107 -8.346 -1.273 1.00 90.69 99 GLU A N 1
ATOM 806 C CA . GLU A 1 99 ? -4.153 -9.384 -1.304 1.00 90.69 99 GLU A CA 1
ATOM 807 C C . GLU A 1 99 ? -5.162 -9.125 -2.430 1.00 90.69 99 GLU A C 1
ATOM 809 O O . GLU A 1 99 ? -5.462 -10.008 -3.231 1.00 90.69 99 GLU A O 1
ATOM 814 N N . PHE A 1 100 ? -5.630 -7.879 -2.547 1.00 89.88 100 PHE A N 1
ATOM 815 C CA . PHE A 1 100 ? -6.551 -7.475 -3.606 1.00 89.88 100 PHE A CA 1
ATOM 816 C C . PHE A 1 100 ? -5.953 -7.647 -5.015 1.00 89.88 100 PHE A C 1
ATOM 818 O O . PHE A 1 100 ? -6.630 -8.107 -5.936 1.00 89.88 100 PHE A O 1
ATOM 825 N N . LEU A 1 101 ? -4.681 -7.290 -5.211 1.00 88.31 101 LEU A N 1
ATOM 826 C CA . LEU A 1 101 ? -3.997 -7.465 -6.498 1.00 88.31 101 LEU A CA 1
ATOM 827 C C . LEU A 1 101 ? -3.800 -8.945 -6.862 1.00 88.31 101 LEU A C 1
ATOM 829 O O . LEU A 1 101 ? -3.901 -9.300 -8.044 1.00 88.31 101 LEU A O 1
ATOM 833 N N . ASP A 1 102 ? -3.561 -9.797 -5.865 1.00 83.94 102 ASP A N 1
ATOM 834 C CA . ASP A 1 102 ? -3.431 -11.243 -6.039 1.00 83.94 102 ASP A CA 1
ATOM 835 C C . ASP A 1 102 ? -4.770 -11.880 -6.440 1.00 83.94 102 ASP A C 1
ATOM 837 O O . ASP A 1 102 ? -4.806 -12.705 -7.361 1.00 83.94 102 ASP A O 1
ATOM 841 N N . GLU A 1 103 ? -5.883 -11.448 -5.835 1.00 84.19 103 GLU A N 1
ATOM 842 C CA . GLU A 1 103 ? -7.243 -11.851 -6.228 1.00 84.19 103 GLU A CA 1
ATOM 843 C C . GLU A 1 103 ? -7.557 -11.481 -7.684 1.00 84.19 103 GLU A C 1
ATOM 845 O O . GLU A 1 103 ? -8.134 -12.281 -8.425 1.00 84.19 103 GLU A O 1
ATOM 850 N N . LEU A 1 104 ? -7.122 -10.296 -8.127 1.00 76.81 104 LEU A N 1
ATOM 851 C CA . LEU A 1 104 ? -7.256 -9.846 -9.517 1.00 76.81 104 LEU A CA 1
ATOM 852 C C . LEU A 1 104 ? -6.306 -10.559 -10.490 1.00 76.81 104 LEU A C 1
ATOM 854 O O . LEU A 1 104 ? -6.371 -10.319 -11.694 1.00 76.81 104 LEU A O 1
ATOM 858 N N . GLN A 1 105 ? -5.419 -11.422 -9.992 1.00 72.44 105 GLN A N 1
ATOM 859 C CA . GLN A 1 105 ? -4.367 -12.089 -10.761 1.00 72.44 105 GLN A CA 1
ATOM 860 C C . GLN A 1 105 ? -3.432 -11.126 -11.512 1.00 72.44 105 GLN A C 1
ATOM 862 O O . GLN A 1 105 ? -2.710 -11.538 -12.420 1.00 72.44 105 GLN A O 1
ATOM 867 N N . LEU A 1 106 ? -3.384 -9.852 -11.113 1.00 66.75 106 LEU A N 1
ATOM 868 C CA . LEU A 1 106 ? -2.486 -8.857 -11.707 1.00 66.75 106 LEU A CA 1
ATOM 869 C C . LEU A 1 106 ? -1.030 -9.128 -11.310 1.00 66.75 106 LEU A C 1
ATOM 871 O O . LEU A 1 106 ? -0.111 -8.958 -12.117 1.00 66.75 106 LEU A O 1
ATOM 875 N N . THR A 1 107 ? -0.831 -9.619 -10.090 1.00 53.41 107 THR A N 1
ATOM 876 C CA . THR A 1 107 ? 0.459 -9.989 -9.491 1.00 53.41 107 THR A CA 1
ATOM 877 C C . THR A 1 107 ? 0.699 -11.489 -9.446 1.00 53.41 107 THR A C 1
ATOM 879 O O . THR A 1 107 ? 1.782 -11.895 -9.026 1.00 53.41 107 THR A O 1
ATOM 882 N N . LYS A 1 108 ? -0.248 -12.318 -9.919 1.00 45.72 108 LYS A N 1
ATOM 883 C CA . LYS A 1 108 ? -0.018 -13.761 -10.031 1.00 45.72 108 LYS A CA 1
ATOM 884 C C . LYS A 1 108 ? 1.225 -13.948 -10.889 1.00 45.72 108 LYS A C 1
ATOM 886 O O . LYS A 1 108 ? 1.211 -13.656 -12.087 1.00 45.72 108 LYS A O 1
ATOM 891 N N . ILE A 1 109 ? 2.310 -14.387 -10.251 1.00 44.00 109 ILE A N 1
ATOM 892 C CA . ILE A 1 109 ? 3.473 -14.903 -10.954 1.00 44.00 109 ILE A CA 1
ATOM 893 C C . ILE A 1 109 ? 2.889 -15.965 -11.864 1.00 44.00 109 ILE A C 1
ATOM 895 O O . ILE A 1 109 ? 2.277 -16.928 -11.395 1.00 44.00 109 ILE A O 1
ATOM 899 N N . ASP A 1 110 ? 2.998 -15.730 -13.162 1.00 38.97 110 ASP A N 1
ATOM 900 C CA . ASP A 1 110 ? 2.524 -16.634 -14.188 1.00 38.97 110 ASP A CA 1
ATOM 901 C C . ASP A 1 110 ? 3.482 -17.836 -14.206 1.00 38.97 110 ASP A C 1
ATOM 903 O O . ASP A 1 110 ? 4.222 -18.077 -15.155 1.00 38.97 110 ASP A O 1
ATOM 907 N N . THR A 1 111 ? 3.514 -18.609 -13.115 1.00 41.81 111 THR A N 1
ATOM 908 C CA . THR A 1 111 ? 4.229 -19.889 -13.020 1.00 41.81 111 THR A CA 1
ATOM 909 C C . THR A 1 111 ? 3.653 -20.907 -14.007 1.00 41.81 111 THR A C 1
ATOM 911 O O . THR A 1 111 ? 4.222 -21.976 -14.200 1.00 41.81 111 THR A O 1
ATOM 914 N N . LYS A 1 112 ? 2.551 -20.556 -14.688 1.00 40.03 112 LYS A N 1
ATOM 915 C CA . LYS A 1 112 ? 1.957 -21.274 -15.813 1.00 40.03 112 LYS A CA 1
ATOM 916 C C . LYS A 1 112 ? 2.383 -20.771 -17.192 1.00 40.03 112 LYS A C 1
ATOM 918 O O . LYS A 1 112 ? 1.837 -21.264 -18.182 1.00 40.03 112 LYS A O 1
ATOM 923 N N . LYS A 1 113 ? 3.415 -19.925 -17.331 1.00 42.50 113 LYS A N 1
ATOM 924 C CA . LYS A 1 113 ? 4.220 -20.012 -18.558 1.00 42.50 113 LYS A CA 1
ATOM 925 C C . LYS A 1 113 ? 4.921 -21.366 -18.531 1.00 42.50 113 LYS A C 1
ATOM 927 O O . LYS A 1 113 ? 6.034 -21.506 -18.038 1.00 42.50 113 LYS A O 1
ATOM 932 N N . ASN A 1 114 ? 4.227 -22.363 -19.078 1.00 44.19 114 ASN A N 1
ATOM 933 C CA . ASN A 1 114 ? 4.780 -23.601 -19.598 1.00 44.19 114 ASN A CA 1
ATOM 934 C C . ASN A 1 114 ? 5.923 -23.251 -20.567 1.00 44.19 114 ASN A C 1
ATOM 936 O O . ASN A 1 114 ? 5.772 -23.282 -21.786 1.00 44.19 114 ASN A O 1
ATOM 940 N N . LEU A 1 115 ? 7.101 -22.957 -20.025 1.00 46.53 115 LEU A N 1
ATOM 941 C CA . LEU A 1 115 ? 8.365 -22.956 -20.753 1.00 46.53 115 LEU A CA 1
ATOM 942 C C . LEU A 1 115 ? 8.793 -24.395 -21.116 1.00 46.53 115 LEU A C 1
ATOM 944 O O . LEU A 1 115 ? 9.856 -24.597 -21.687 1.00 46.53 115 LEU A O 1
ATOM 948 N N . GLY A 1 116 ? 7.955 -25.403 -20.835 1.00 46.94 116 GLY A N 1
ATOM 949 C CA . GLY A 1 116 ? 8.250 -26.828 -20.994 1.00 46.94 116 GLY A CA 1
ATOM 950 C C . GLY A 1 116 ? 7.597 -27.543 -22.184 1.00 46.94 116 GLY A C 1
ATOM 951 O O . GLY A 1 116 ? 7.510 -28.763 -22.152 1.00 46.94 116 GLY A O 1
ATOM 952 N N . GLY A 1 117 ? 7.112 -26.842 -23.218 1.00 47.59 117 GLY A N 1
ATOM 953 C CA . GLY A 1 117 ? 6.484 -27.500 -24.385 1.00 47.59 117 GLY A CA 1
ATOM 954 C C . GLY A 1 117 ? 7.106 -27.166 -25.744 1.00 47.59 117 GLY A C 1
ATOM 955 O O . GLY A 1 117 ? 7.355 -28.058 -26.556 1.00 47.59 117 GLY A O 1
ATOM 956 N N . ASN A 1 118 ? 7.386 -25.882 -25.992 1.00 48.75 118 ASN A N 1
ATOM 957 C CA . ASN A 1 118 ? 7.808 -25.401 -27.316 1.00 48.75 118 ASN A CA 1
ATOM 958 C C . ASN A 1 118 ? 9.326 -25.229 -27.488 1.00 48.75 118 ASN A C 1
ATOM 960 O O . ASN A 1 118 ? 9.801 -25.250 -28.621 1.00 48.75 118 ASN A O 1
ATOM 964 N N . LEU A 1 119 ? 10.098 -25.116 -26.402 1.00 51.69 119 LEU A N 1
ATOM 965 C CA . LEU A 1 119 ? 11.565 -25.045 -26.472 1.00 51.69 119 LEU A CA 1
ATOM 966 C C . LEU A 1 119 ? 12.190 -26.409 -26.801 1.00 51.69 119 LEU A C 1
ATOM 968 O O . LEU A 1 119 ? 13.039 -26.502 -27.682 1.00 51.69 119 LEU A O 1
ATOM 972 N N . VAL A 1 120 ? 11.691 -27.490 -26.193 1.00 52.56 120 VAL A N 1
ATOM 973 C CA . VAL A 1 120 ? 12.189 -28.857 -26.442 1.00 52.56 120 VAL A CA 1
ATOM 974 C C . VAL A 1 120 ? 11.914 -29.309 -27.882 1.00 52.56 120 VAL A C 1
ATOM 976 O O . VAL A 1 120 ? 12.751 -29.965 -28.500 1.00 52.56 120 VAL A O 1
ATOM 979 N N . LYS A 1 121 ? 10.766 -28.920 -28.456 1.00 52.00 121 LYS A N 1
ATOM 980 C CA . LYS A 1 121 ? 10.432 -29.230 -29.856 1.00 52.00 121 LYS A CA 1
ATOM 981 C C . LYS A 1 121 ? 11.283 -28.440 -30.857 1.00 52.00 121 LYS A C 1
ATOM 983 O O . LYS A 1 121 ? 11.637 -28.999 -31.890 1.00 52.00 121 LYS A O 1
ATOM 988 N N . ARG A 1 122 ? 11.658 -27.188 -30.554 1.00 48.25 122 ARG A N 1
ATOM 989 C CA . ARG A 1 122 ? 12.573 -26.401 -31.404 1.00 48.25 122 ARG A CA 1
ATOM 990 C C . ARG A 1 122 ? 14.023 -26.882 -31.322 1.00 48.25 122 ARG A C 1
ATOM 992 O O . ARG A 1 122 ? 14.640 -27.017 -32.369 1.00 48.25 122 ARG A O 1
ATOM 999 N N . ASN A 1 123 ? 14.531 -27.239 -30.141 1.00 55.12 123 ASN A N 1
ATOM 1000 C CA . ASN A 1 123 ? 15.910 -27.736 -30.007 1.00 55.12 123 ASN A CA 1
ATOM 1001 C C . ASN A 1 123 ? 16.113 -29.098 -30.691 1.00 55.12 123 ASN A C 1
ATOM 1003 O O . ASN A 1 123 ? 17.129 -29.302 -31.351 1.00 55.12 123 ASN A O 1
ATOM 1007 N N . LYS A 1 124 ? 15.111 -29.992 -30.636 1.00 51.84 124 LYS A N 1
ATOM 1008 C CA . LYS A 1 124 ? 15.132 -31.245 -31.414 1.00 51.84 124 LYS A CA 1
ATOM 1009 C C . LYS A 1 124 ? 15.049 -31.021 -32.926 1.00 51.84 124 LYS A C 1
ATOM 1011 O O . LYS A 1 124 ? 15.651 -31.783 -33.670 1.00 51.84 124 LYS A O 1
ATOM 1016 N N . ALA A 1 125 ? 14.328 -29.996 -33.385 1.00 53.41 125 ALA A N 1
ATOM 1017 C CA . ALA A 1 125 ? 14.236 -29.666 -34.810 1.00 53.41 125 ALA A CA 1
ATOM 1018 C C . ALA A 1 125 ? 15.491 -28.956 -35.351 1.00 53.41 125 ALA A C 1
ATOM 1020 O O . ALA A 1 125 ? 15.760 -29.025 -36.545 1.00 53.41 125 ALA A O 1
ATOM 1021 N N . GLN A 1 126 ? 16.256 -28.284 -34.486 1.00 52.16 126 GLN A N 1
ATOM 1022 C CA . GLN A 1 126 ? 17.476 -27.560 -34.857 1.00 52.16 126 GLN A CA 1
ATOM 1023 C C . GLN A 1 126 ? 18.765 -28.376 -34.675 1.00 52.16 126 GLN A C 1
ATOM 1025 O O . GLN A 1 126 ? 19.838 -27.864 -34.973 1.00 52.16 126 GLN A O 1
ATOM 1030 N N . GLY A 1 127 ? 18.682 -29.636 -34.234 1.00 47.25 127 GLY A N 1
ATOM 1031 C CA . GLY A 1 127 ? 19.839 -30.538 -34.171 1.00 47.25 127 GLY A CA 1
ATOM 1032 C C . GLY A 1 127 ? 20.806 -30.274 -33.013 1.00 47.25 127 GLY A C 1
ATOM 1033 O O . GLY A 1 127 ? 21.945 -30.717 -33.071 1.00 47.25 127 GLY A O 1
ATOM 1034 N N . TRP A 1 128 ? 20.366 -29.579 -31.962 1.00 48.84 128 TRP A N 1
ATOM 1035 C CA . TRP A 1 128 ? 21.142 -29.414 -30.727 1.00 48.84 128 TRP A CA 1
ATOM 1036 C C . TRP A 1 128 ? 20.659 -30.457 -29.716 1.00 48.84 128 TRP A C 1
ATOM 1038 O O . TRP A 1 128 ? 19.934 -30.140 -28.768 1.00 48.84 128 TRP A O 1
ATOM 1048 N N . GLY A 1 129 ? 20.975 -31.719 -30.008 1.00 46.03 129 GLY A N 1
ATOM 1049 C CA . GLY A 1 129 ? 20.780 -32.879 -29.140 1.00 46.03 129 GLY A CA 1
ATOM 1050 C C . GLY A 1 129 ? 22.111 -33.552 -28.868 1.00 46.03 129 GLY A C 1
ATOM 1051 O O . GLY A 1 129 ? 22.923 -33.606 -29.816 1.00 46.03 129 GLY A O 1
#